Protein AF-A0A7S2JST2-F1 (afdb_monomer_lite)

Radius of gyration: 20.53 Å; chains: 1; bounding box: 43×35×68 Å

pLDDT: mean 70.53, std 13.92, range [28.69, 90.44]

Foldseek 3Di:
DDDPPPPPQDDDPPDPDTPDPVVLVVVLVVLVVVLVVLVVLLVVLQVVLVCCVPPVVPPPPRSVVSPVSSVVSVVSSVVSLVSNVVVLVVLLVVLVVDPDPVVSVVSVVVSVVVVVVSVVVVVVVVVD

Structure (mmCIF, N/CA/C/O backbone):
data_AF-A0A7S2JST2-F1
#
_entry.id   AF-A0A7S2JST2-F1
#
loop_
_atom_site.group_PDB
_atom_site.id
_atom_site.type_symbol
_atom_site.label_atom_id
_atom_site.label_alt_id
_atom_site.label_comp_id
_atom_site.label_asym_id
_atom_site.label_entity_id
_atom_site.label_seq_id
_atom_site.pdbx_PDB_ins_code
_atom_site.Cartn_x
_atom_site.Cartn_y
_atom_site.Cartn_z
_atom_site.occupancy
_atom_site.B_iso_or_equiv
_atom_site.auth_seq_id
_atom_site.auth_comp_id
_atom_site.auth_asym_id
_atom_site.auth_atom_id
_atom_site.pdbx_PDB_model_num
ATOM 1 N N . ALA A 1 1 ? 0.898 -27.265 42.383 1.00 44.06 1 ALA A N 1
ATOM 2 C CA . ALA A 1 1 ? 0.510 -27.424 40.975 1.00 44.06 1 ALA A CA 1
ATOM 3 C C . ALA A 1 1 ? -0.263 -26.182 40.579 1.00 44.06 1 ALA A C 1
ATOM 5 O O . ALA A 1 1 ? -1.326 -25.994 41.137 1.00 44.06 1 ALA A O 1
ATOM 6 N N . GLU A 1 2 ? 0.299 -25.329 39.722 1.00 28.69 2 GLU A N 1
ATOM 7 C CA . GLU A 1 2 ? -0.441 -24.546 38.721 1.00 28.69 2 GLU A CA 1
ATOM 8 C C . GLU A 1 2 ? 0.563 -23.819 37.819 1.00 28.69 2 GLU A C 1
ATOM 10 O O . GLU A 1 2 ? 1.651 -23.443 38.249 1.00 28.69 2 GLU A O 1
ATOM 15 N N . ALA A 1 3 ? 0.250 -23.794 36.529 1.00 33.59 3 ALA A N 1
ATOM 16 C CA . ALA A 1 3 ? 1.203 -23.730 35.435 1.00 33.59 3 ALA A CA 1
ATOM 17 C C . ALA A 1 3 ? 1.890 -22.363 35.281 1.00 33.59 3 ALA A C 1
ATOM 19 O O . ALA A 1 3 ? 1.243 -21.338 35.087 1.00 33.59 3 ALA A O 1
ATOM 20 N N . SER A 1 4 ? 3.226 -22.390 35.252 1.00 34.72 4 SER A N 1
ATOM 21 C CA . SER A 1 4 ? 4.053 -21.354 34.631 1.00 34.72 4 SER A CA 1
ATOM 22 C C . SER A 1 4 ? 3.748 -21.331 33.130 1.00 34.72 4 SER A C 1
ATOM 24 O O . SER A 1 4 ? 4.309 -22.096 32.344 1.00 34.72 4 SER A O 1
ATOM 26 N N . GLY A 1 5 ? 2.777 -20.505 32.743 1.00 35.44 5 GLY A N 1
ATOM 27 C CA . GLY A 1 5 ? 2.491 -20.188 31.353 1.00 35.44 5 GLY A CA 1
ATOM 28 C C . GLY A 1 5 ? 3.625 -19.336 30.800 1.00 35.44 5 GLY A C 1
ATOM 29 O O . GLY A 1 5 ? 3.572 -18.112 30.873 1.00 35.44 5 GLY A O 1
ATOM 30 N N . ALA A 1 6 ? 4.664 -19.989 30.281 1.00 36.25 6 ALA A N 1
ATOM 31 C CA . ALA A 1 6 ? 5.732 -19.348 29.531 1.00 36.25 6 ALA A CA 1
ATOM 32 C C . ALA A 1 6 ? 5.137 -18.693 28.273 1.00 36.25 6 ALA A C 1
ATOM 34 O O . ALA A 1 6 ? 5.010 -19.318 27.220 1.00 36.25 6 ALA A O 1
ATOM 35 N N . ALA A 1 7 ? 4.731 -17.430 28.398 1.00 41.34 7 ALA A N 1
ATOM 36 C CA . ALA A 1 7 ? 4.398 -16.593 27.263 1.00 41.34 7 ALA A CA 1
ATOM 37 C C . ALA A 1 7 ? 5.667 -16.464 26.411 1.00 41.34 7 ALA A C 1
ATOM 39 O O . ALA A 1 7 ? 6.658 -15.873 26.837 1.00 41.34 7 ALA A O 1
ATOM 40 N N . LEU A 1 8 ? 5.653 -17.082 25.231 1.00 41.84 8 LEU A N 1
ATOM 41 C CA . LEU A 1 8 ? 6.694 -16.964 24.215 1.00 41.84 8 LEU A CA 1
ATOM 42 C C . LEU A 1 8 ? 6.829 -15.486 23.813 1.00 41.84 8 LEU A C 1
ATOM 44 O O . LEU A 1 8 ? 6.130 -15.008 22.922 1.00 41.84 8 LEU A O 1
ATOM 48 N N . ALA A 1 9 ? 7.715 -14.755 24.491 1.00 47.28 9 ALA A N 1
ATOM 49 C CA . ALA A 1 9 ? 8.093 -13.393 24.140 1.00 47.28 9 ALA A CA 1
ATOM 50 C C . ALA A 1 9 ? 8.905 -13.437 22.838 1.00 47.28 9 ALA A C 1
ATOM 52 O O . ALA A 1 9 ? 10.123 -13.615 22.824 1.00 47.28 9 ALA A O 1
ATOM 53 N N . LEU A 1 10 ? 8.196 -13.363 21.715 1.00 50.88 10 LEU A N 1
ATOM 54 C CA . LEU A 1 10 ? 8.771 -13.441 20.380 1.00 50.88 10 LEU A CA 1
ATOM 55 C C . LEU A 1 10 ? 9.583 -12.154 20.130 1.00 50.88 10 LEU A C 1
ATOM 57 O O . LEU A 1 10 ? 9.039 -11.056 20.113 1.00 50.88 10 LEU A O 1
ATOM 61 N N . ARG A 1 11 ? 10.911 -12.247 20.018 1.00 48.09 11 ARG A N 1
ATOM 62 C CA . ARG A 1 11 ? 11.765 -11.074 19.758 1.00 48.09 11 ARG A CA 1
ATOM 63 C C . ARG A 1 11 ? 11.618 -10.622 18.308 1.00 48.09 11 ARG A C 1
ATOM 65 O O . ARG A 1 11 ? 11.722 -11.438 17.393 1.00 48.09 11 ARG A O 1
ATOM 72 N N . VAL A 1 12 ? 11.420 -9.322 18.094 1.00 48.66 12 VAL A N 1
ATOM 73 C CA . VAL A 1 12 ? 11.415 -8.741 16.746 1.00 48.66 12 VAL A CA 1
ATOM 74 C C . VAL A 1 12 ? 12.857 -8.731 16.213 1.00 48.66 12 VAL A C 1
ATOM 76 O O . VAL A 1 12 ? 13.747 -8.219 16.894 1.00 48.66 12 VAL A O 1
ATOM 79 N N . PRO A 1 13 ? 13.140 -9.266 15.010 1.00 46.62 13 PRO A N 1
ATOM 80 C CA . PRO A 1 13 ? 14.478 -9.172 14.437 1.00 46.62 13 PRO A CA 1
ATOM 81 C C . PRO A 1 13 ? 14.859 -7.699 14.218 1.00 46.62 13 PRO A C 1
ATOM 83 O O . PRO A 1 13 ? 14.080 -6.938 13.646 1.00 46.62 13 PRO A O 1
ATOM 86 N N . LEU A 1 14 ? 16.071 -7.324 14.655 1.00 42.53 14 LEU A N 1
ATOM 87 C CA . LEU A 1 14 ? 16.665 -5.971 14.599 1.00 42.53 14 LEU A CA 1
ATOM 88 C C . LEU A 1 14 ? 16.119 -4.939 15.610 1.00 42.53 14 LEU A C 1
ATOM 90 O O . LEU A 1 14 ? 16.333 -3.740 15.431 1.00 42.53 14 LEU A O 1
ATOM 94 N N . SER A 1 15 ? 15.455 -5.365 16.688 1.00 46.59 15 SER A N 1
ATOM 95 C CA . SER A 1 15 ? 15.098 -4.476 17.801 1.00 46.59 15 SER A CA 1
ATOM 96 C C . SER A 1 15 ? 15.251 -5.187 19.145 1.00 46.59 15 SER A C 1
ATOM 98 O O . SER A 1 15 ? 14.790 -6.313 19.297 1.00 46.59 15 SER A O 1
ATOM 100 N N . ASP A 1 16 ? 15.831 -4.511 20.140 1.00 56.91 16 ASP A N 1
ATOM 101 C CA . ASP A 1 16 ? 15.918 -4.997 21.531 1.00 56.91 16 ASP A CA 1
ATO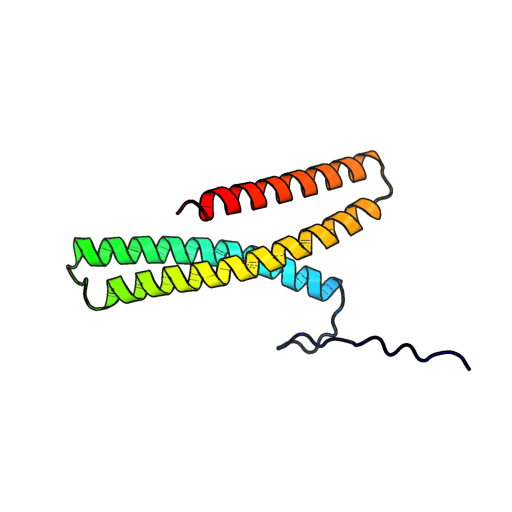M 102 C C . ASP A 1 16 ? 14.561 -4.979 22.269 1.00 56.91 16 ASP A C 1
ATOM 104 O O . ASP A 1 16 ? 14.498 -5.116 23.490 1.00 56.91 16 ASP A O 1
ATOM 108 N N . ALA A 1 17 ? 13.456 -4.796 21.542 1.00 52.06 17 ALA A N 1
ATOM 109 C CA . ALA A 1 17 ? 12.111 -4.761 22.086 1.00 52.06 17 ALA A CA 1
ATOM 110 C C . ALA A 1 17 ? 11.433 -6.140 22.014 1.00 52.06 17 ALA A C 1
ATOM 112 O O . ALA A 1 17 ? 11.431 -6.815 20.981 1.00 52.06 17 ALA A O 1
ATOM 113 N N . GLU A 1 18 ? 10.806 -6.537 23.118 1.00 53.81 18 GLU A N 1
ATOM 114 C CA . GLU A 1 18 ? 9.882 -7.674 23.161 1.00 53.81 18 GLU A CA 1
ATOM 115 C C . GLU A 1 18 ? 8.610 -7.347 22.355 1.00 53.81 18 GLU A C 1
ATOM 117 O O . GLU A 1 18 ? 8.257 -6.169 22.225 1.00 53.81 18 GLU A O 1
ATOM 122 N N . LEU A 1 19 ? 7.925 -8.361 21.793 1.00 48.44 19 LEU A N 1
ATOM 123 C CA . LEU A 1 19 ? 6.670 -8.182 21.043 1.00 48.44 19 LEU A CA 1
ATOM 124 C C . LEU A 1 19 ? 5.567 -7.601 21.949 1.00 48.44 19 LEU A C 1
ATOM 126 O O . LEU A 1 19 ? 4.728 -8.294 22.514 1.00 48.44 19 LEU A O 1
ATOM 130 N N . SER A 1 20 ? 5.580 -6.287 22.098 1.00 57.09 20 SER A N 1
ATOM 131 C CA . SER A 1 20 ? 4.524 -5.496 22.703 1.00 57.09 20 SER A CA 1
ATOM 132 C C . SER A 1 20 ? 3.588 -5.038 21.593 1.00 57.09 20 SER A C 1
ATOM 134 O O . SER A 1 20 ? 4.055 -4.576 20.551 1.00 57.09 20 SER A O 1
ATOM 136 N N . LEU A 1 21 ? 2.274 -5.098 21.823 1.00 56.50 21 LEU A N 1
ATOM 137 C CA . LEU A 1 21 ? 1.262 -4.582 20.887 1.00 56.50 21 LEU A CA 1
ATOM 138 C C . LEU A 1 21 ? 1.556 -3.130 20.461 1.00 56.50 21 LEU A C 1
ATOM 140 O O . LEU A 1 21 ? 1.342 -2.759 19.315 1.00 56.50 21 LEU A O 1
ATOM 144 N N . LYS A 1 22 ? 2.164 -2.314 21.337 1.00 60.69 22 LYS A N 1
ATOM 145 C CA . LYS A 1 22 ? 2.591 -0.944 20.994 1.00 60.69 22 LYS A CA 1
ATOM 146 C C . LYS A 1 22 ? 3.763 -0.905 20.008 1.00 60.69 22 LYS A C 1
ATOM 148 O O . LYS A 1 22 ? 3.828 -0.017 19.160 1.00 60.69 22 LYS A O 1
ATOM 153 N N . VAL A 1 23 ? 4.707 -1.838 20.133 1.00 60.97 23 VAL A N 1
ATOM 154 C CA . VAL A 1 23 ? 5.851 -1.970 19.215 1.00 60.97 23 VAL A CA 1
ATOM 155 C C . VAL A 1 23 ? 5.370 -2.515 17.875 1.00 60.97 23 VAL A C 1
ATOM 157 O O . VAL A 1 23 ? 5.785 -2.001 16.838 1.00 60.97 23 VAL A O 1
ATOM 160 N N . LEU A 1 24 ? 4.430 -3.465 17.895 1.00 61.25 24 LEU A N 1
ATOM 161 C CA . LEU A 1 24 ? 3.767 -3.975 16.701 1.00 61.25 24 LEU A CA 1
ATOM 162 C C . LEU A 1 24 ? 3.048 -2.847 15.954 1.00 61.25 24 LEU A C 1
ATOM 164 O O . LEU A 1 24 ? 3.364 -2.609 14.796 1.00 61.25 24 LEU A O 1
ATOM 168 N N . ASN A 1 25 ? 2.208 -2.061 16.631 1.00 63.38 25 ASN A N 1
ATOM 169 C CA . ASN A 1 25 ? 1.482 -0.941 16.025 1.00 63.38 25 ASN A CA 1
ATOM 170 C C . ASN A 1 25 ? 2.438 0.133 15.449 1.00 63.38 25 ASN A C 1
ATOM 172 O O . ASN A 1 25 ? 2.248 0.631 14.339 1.00 63.38 25 ASN A O 1
ATOM 176 N N . LYS A 1 26 ? 3.565 0.421 16.120 1.00 67.31 26 LYS A N 1
ATOM 177 C CA . LYS A 1 26 ? 4.618 1.305 15.576 1.00 67.31 26 LYS A CA 1
ATOM 178 C C . LYS A 1 26 ? 5.294 0.713 14.331 1.00 67.31 26 LYS A C 1
ATOM 180 O O . LYS A 1 26 ? 5.544 1.437 13.363 1.00 67.31 26 LYS A O 1
ATOM 185 N N . CYS A 1 27 ? 5.571 -0.589 14.329 1.00 62.56 27 CYS A N 1
ATOM 186 C CA . CYS A 1 27 ? 6.070 -1.309 13.158 1.00 62.56 27 CYS A CA 1
ATOM 187 C C . CYS A 1 27 ? 5.041 -1.322 12.016 1.00 62.56 27 CYS A C 1
ATOM 189 O O . CYS A 1 27 ? 5.430 -1.123 10.867 1.00 62.56 27 CYS A O 1
ATOM 191 N N . LEU A 1 28 ? 3.749 -1.468 12.317 1.00 64.38 28 LEU A N 1
ATOM 192 C CA . LEU A 1 28 ? 2.636 -1.479 11.364 1.00 64.38 28 LEU A CA 1
ATOM 193 C C . LEU A 1 28 ? 2.380 -0.094 10.743 1.00 64.38 28 LEU A C 1
ATOM 195 O O . LEU A 1 28 ? 2.234 0.032 9.528 1.00 64.38 28 LEU A O 1
ATOM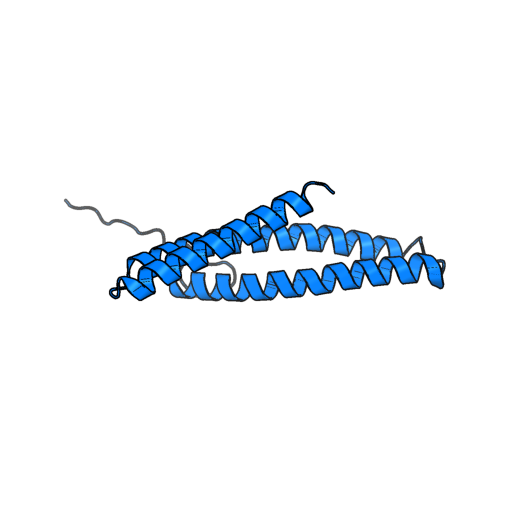 199 N N . SER A 1 29 ? 2.423 0.974 11.539 1.00 67.06 29 SER A N 1
ATOM 200 C CA . SER A 1 29 ? 2.345 2.355 11.042 1.00 67.06 29 SER A CA 1
ATOM 201 C C . SER A 1 29 ? 3.567 2.721 10.179 1.00 67.06 29 SER A C 1
ATOM 203 O O . SER A 1 29 ? 3.449 3.320 9.102 1.00 67.06 29 SER A O 1
ATOM 205 N N . SER A 1 30 ? 4.763 2.260 10.575 1.00 66.06 30 SER A N 1
ATOM 206 C CA . SER A 1 30 ? 5.960 2.366 9.731 1.00 66.06 30 SER A CA 1
ATOM 207 C C . SER A 1 30 ? 5.818 1.555 8.438 1.00 66.06 30 SER A C 1
ATOM 209 O O . SER A 1 30 ? 6.204 2.036 7.373 1.00 66.06 30 SER A O 1
ATOM 211 N N . ALA A 1 31 ? 5.218 0.363 8.500 1.00 65.31 31 ALA A N 1
ATOM 212 C CA . ALA A 1 31 ? 4.943 -0.491 7.349 1.00 65.31 31 ALA A CA 1
ATOM 213 C C . ALA A 1 31 ? 4.013 0.185 6.329 1.00 65.31 31 ALA A C 1
ATOM 215 O O . ALA A 1 31 ? 4.303 0.124 5.138 1.00 65.31 31 ALA A O 1
ATOM 216 N N . GLN A 1 32 ? 2.979 0.912 6.765 1.00 67.19 32 GLN A N 1
ATOM 217 C CA . GLN A 1 32 ? 2.080 1.646 5.863 1.00 67.19 32 GLN A CA 1
ATOM 218 C C . GLN A 1 32 ? 2.795 2.791 5.125 1.00 67.19 32 GLN A C 1
ATOM 220 O O . GLN A 1 32 ? 2.610 2.997 3.923 1.00 67.19 32 GLN A O 1
ATOM 225 N N . THR A 1 33 ? 3.659 3.531 5.825 1.00 69.25 33 THR A N 1
ATOM 226 C CA . THR A 1 33 ? 4.460 4.598 5.201 1.00 69.25 33 THR A CA 1
ATOM 227 C C . THR A 1 33 ? 5.476 4.012 4.215 1.00 69.25 33 THR A C 1
ATOM 229 O O . THR A 1 33 ? 5.654 4.535 3.112 1.00 69.25 33 THR A O 1
ATOM 232 N N . ARG A 1 34 ? 6.092 2.877 4.575 1.00 68.50 34 ARG A N 1
ATOM 233 C CA . ARG A 1 34 ? 7.007 2.121 3.707 1.00 68.50 34 ARG A CA 1
ATOM 234 C C . ARG A 1 34 ? 6.294 1.567 2.474 1.00 68.50 34 ARG A C 1
ATOM 236 O O . ARG A 1 34 ? 6.838 1.676 1.382 1.00 68.50 34 ARG A O 1
ATOM 243 N N . GLU A 1 35 ? 5.070 1.060 2.603 1.00 75.75 35 GLU A N 1
ATOM 244 C CA . GLU A 1 35 ? 4.249 0.597 1.479 1.00 75.75 35 GLU A CA 1
ATOM 245 C C . GLU A 1 35 ? 4.035 1.707 0.436 1.00 75.75 35 GLU A C 1
ATOM 247 O O . GLU A 1 35 ? 4.306 1.516 -0.756 1.00 75.75 35 GLU A O 1
ATOM 252 N N . LYS A 1 36 ? 3.600 2.893 0.890 1.00 72.62 36 LYS A N 1
ATOM 253 C CA . LYS A 1 36 ? 3.364 4.063 0.030 1.00 72.62 36 LYS A CA 1
ATOM 254 C C . LYS A 1 36 ? 4.657 4.553 -0.625 1.00 72.62 36 LYS A C 1
ATOM 256 O O . LYS A 1 36 ? 4.669 4.803 -1.830 1.00 72.62 36 LYS A O 1
ATOM 261 N N . ALA A 1 37 ? 5.756 4.619 0.126 1.00 69.06 37 ALA A N 1
ATOM 262 C CA . ALA A 1 37 ? 7.066 4.979 -0.417 1.00 69.06 37 ALA A CA 1
ATOM 263 C C . ALA A 1 37 ? 7.531 3.984 -1.495 1.00 69.06 37 ALA A C 1
ATOM 265 O O . ALA A 1 37 ? 7.929 4.390 -2.586 1.00 69.06 37 ALA A O 1
ATOM 266 N N . LEU A 1 38 ? 7.388 2.677 -1.253 1.00 76.12 38 LEU A N 1
ATOM 267 C CA . LEU A 1 38 ? 7.703 1.635 -2.235 1.00 76.12 38 LEU A CA 1
ATOM 268 C C . LEU A 1 38 ? 6.792 1.705 -3.469 1.00 76.12 38 LEU A C 1
ATOM 270 O O . LEU A 1 38 ? 7.203 1.305 -4.557 1.00 76.12 38 LEU A O 1
ATOM 274 N N . LYS A 1 39 ? 5.552 2.201 -3.335 1.00 79.19 39 LYS A N 1
ATOM 275 C CA . LYS A 1 39 ? 4.649 2.510 -4.462 1.00 79.19 39 LYS A CA 1
ATOM 276 C C . LYS A 1 39 ? 5.201 3.616 -5.343 1.00 79.19 39 LYS A C 1
ATOM 278 O O . LYS A 1 39 ? 5.319 3.409 -6.549 1.00 79.19 39 LYS A O 1
ATOM 283 N N . ILE A 1 40 ? 5.614 4.725 -4.739 1.00 77.62 40 ILE A N 1
ATOM 284 C CA . ILE A 1 40 ? 6.233 5.844 -5.454 1.00 77.62 40 ILE A CA 1
ATOM 285 C C . ILE A 1 40 ? 7.501 5.375 -6.171 1.00 77.62 40 ILE A C 1
ATOM 287 O O . ILE A 1 40 ? 7.618 5.564 -7.378 1.00 77.62 40 ILE A O 1
ATOM 291 N N . ILE A 1 41 ? 8.403 4.679 -5.470 1.00 77.19 41 ILE A N 1
ATOM 292 C CA . ILE A 1 41 ? 9.661 4.202 -6.060 1.00 77.19 41 ILE A CA 1
ATOM 293 C C . ILE A 1 41 ? 9.386 3.229 -7.213 1.00 77.19 41 ILE A C 1
ATOM 295 O O . ILE A 1 41 ? 9.988 3.384 -8.270 1.00 77.19 41 ILE A O 1
ATOM 299 N N . GLN A 1 42 ? 8.441 2.285 -7.081 1.00 81.12 42 GLN A N 1
ATOM 300 C CA . GLN A 1 42 ? 8.109 1.371 -8.184 1.00 81.12 42 GLN A CA 1
ATOM 301 C C . GLN A 1 42 ? 7.643 2.129 -9.430 1.00 81.12 42 GLN A C 1
ATOM 303 O O . GLN A 1 42 ? 8.079 1.808 -10.536 1.00 81.12 42 GLN A O 1
ATOM 308 N N . TYR A 1 43 ? 6.730 3.090 -9.276 1.00 80.81 43 TYR A N 1
ATOM 309 C CA . TYR A 1 43 ? 6.213 3.837 -10.420 1.00 80.81 43 TYR A CA 1
ATOM 310 C C . TYR A 1 43 ? 7.284 4.733 -11.044 1.00 80.81 43 TYR A C 1
ATOM 312 O O . TYR A 1 43 ? 7.393 4.765 -12.269 1.00 80.81 43 TYR A O 1
ATOM 320 N N . SER A 1 44 ? 8.140 5.353 -10.231 1.00 78.44 44 SER A N 1
ATOM 321 C CA . SER A 1 44 ? 9.310 6.090 -10.712 1.00 78.44 44 SER A CA 1
ATOM 322 C C . SER A 1 44 ? 10.289 5.185 -11.467 1.00 78.44 44 SER A C 1
ATOM 324 O O . SER A 1 44 ? 10.758 5.558 -12.538 1.00 78.44 44 SER A O 1
ATOM 326 N N . SER A 1 45 ? 10.555 3.967 -10.982 1.00 75.19 45 SER A N 1
ATOM 327 C CA . SER A 1 45 ? 11.404 2.994 -11.682 1.00 75.19 45 SER A CA 1
ATOM 328 C C . SER A 1 45 ? 10.794 2.540 -13.009 1.00 75.19 45 SER A C 1
ATOM 330 O O . SER A 1 45 ? 11.513 2.453 -13.998 1.00 75.19 45 SER A O 1
ATOM 332 N N . LYS A 1 46 ? 9.475 2.311 -13.078 1.00 80.19 46 LYS A N 1
ATOM 333 C CA . LYS A 1 46 ? 8.792 2.003 -14.350 1.00 80.19 46 LYS A CA 1
ATOM 334 C C . LYS A 1 46 ? 8.894 3.153 -15.350 1.00 80.19 46 LYS A C 1
ATOM 336 O O . LYS A 1 46 ? 9.131 2.913 -16.532 1.00 80.19 46 LYS A O 1
ATOM 341 N N . LEU A 1 47 ? 8.736 4.389 -14.880 1.00 81.38 47 LEU A N 1
ATOM 342 C CA . LEU A 1 47 ? 8.883 5.577 -15.714 1.00 81.38 47 LEU A CA 1
ATOM 343 C C . LEU A 1 47 ? 10.317 5.705 -16.243 1.00 81.38 47 LEU A C 1
ATOM 345 O O . LEU A 1 47 ? 10.508 5.907 -17.438 1.00 81.38 47 LEU A O 1
ATOM 349 N N . LEU A 1 48 ? 11.320 5.517 -15.381 1.00 79.38 48 LEU A N 1
ATOM 350 C CA . LEU A 1 48 ? 12.731 5.528 -15.774 1.00 79.38 48 LEU A CA 1
ATOM 351 C C . LEU A 1 48 ? 13.059 4.416 -16.773 1.00 79.38 48 LEU A C 1
ATOM 353 O O . LEU A 1 48 ? 13.713 4.687 -17.774 1.00 79.38 48 LEU A O 1
ATOM 357 N N . ALA A 1 49 ? 12.560 3.195 -16.557 1.00 77.06 49 ALA A N 1
ATOM 358 C CA . ALA A 1 49 ? 12.722 2.097 -17.507 1.00 77.06 49 ALA A CA 1
ATOM 359 C C . ALA A 1 49 ? 12.165 2.476 -18.886 1.00 77.06 49 ALA A C 1
ATOM 361 O O . ALA A 1 49 ? 12.839 2.306 -19.898 1.00 77.06 49 ALA A O 1
ATOM 362 N N . TYR A 1 50 ? 10.962 3.053 -18.925 1.00 79.62 50 TYR A N 1
ATOM 363 C CA . TYR A 1 50 ? 10.332 3.491 -20.166 1.00 79.62 50 TYR A CA 1
ATOM 364 C C . TYR A 1 50 ? 11.124 4.600 -20.872 1.00 79.62 50 TYR A C 1
ATOM 366 O O . TYR A 1 50 ? 11.352 4.516 -22.080 1.00 79.62 50 TYR A O 1
ATOM 374 N N . VAL A 1 51 ? 11.578 5.615 -20.128 1.00 79.62 51 VAL A N 1
ATOM 375 C CA . VAL A 1 51 ? 12.380 6.720 -20.673 1.00 79.62 51 VAL A CA 1
ATOM 376 C C . VAL A 1 51 ? 13.715 6.213 -21.211 1.00 79.62 51 VAL A C 1
ATOM 378 O O . VAL A 1 51 ? 14.081 6.566 -22.323 1.00 79.62 51 VAL A O 1
ATOM 381 N N . LEU A 1 52 ? 14.426 5.353 -20.484 1.00 76.00 52 LEU A N 1
ATOM 382 C CA . LEU A 1 52 ? 15.731 4.842 -20.915 1.00 76.00 52 LEU A CA 1
ATOM 383 C C . LEU A 1 52 ? 15.620 3.929 -22.142 1.00 76.00 52 LEU A C 1
ATOM 385 O O . LEU A 1 52 ? 16.427 4.039 -23.064 1.00 76.00 52 LEU A O 1
ATOM 389 N N . VAL A 1 53 ? 14.577 3.098 -22.202 1.00 72.94 53 VAL A N 1
ATOM 390 C CA . VAL A 1 53 ? 14.306 2.241 -23.365 1.00 72.94 53 VAL A CA 1
ATOM 391 C C . VAL A 1 53 ? 13.949 3.069 -24.604 1.00 72.94 53 VAL A C 1
ATOM 393 O O . VAL A 1 53 ? 14.414 2.741 -25.692 1.00 72.94 53 VAL A O 1
ATOM 396 N N . ARG A 1 54 ? 13.152 4.143 -24.470 1.00 72.94 54 ARG A N 1
ATOM 397 C CA . ARG A 1 54 ? 12.718 4.962 -25.621 1.00 72.94 54 ARG A CA 1
ATOM 398 C C . ARG A 1 54 ? 13.675 6.081 -26.023 1.00 72.94 54 ARG A C 1
ATOM 400 O O . ARG A 1 54 ? 13.804 6.340 -27.212 1.00 72.94 54 ARG A O 1
ATOM 407 N N . ALA A 1 55 ? 14.272 6.782 -25.066 1.00 67.88 55 ALA A N 1
ATOM 408 C CA . ALA A 1 55 ? 15.051 7.994 -25.322 1.00 67.88 55 ALA A CA 1
ATOM 409 C C . ALA A 1 55 ? 16.546 7.712 -25.501 1.00 67.88 55 ALA A C 1
ATOM 411 O O . ALA A 1 55 ? 17.208 8.416 -26.255 1.00 67.88 55 ALA A O 1
ATOM 412 N N . VAL A 1 56 ? 17.077 6.693 -24.819 1.00 65.00 56 VAL A N 1
ATOM 413 C CA . VAL A 1 56 ? 18.520 6.386 -24.821 1.00 65.00 56 VAL A CA 1
ATOM 414 C C . VAL A 1 56 ? 18.831 5.155 -25.682 1.00 65.00 56 VAL A C 1
ATOM 416 O O . VAL A 1 56 ? 19.984 4.903 -26.010 1.00 65.00 56 VAL A O 1
ATOM 419 N N . GLY A 1 57 ? 17.814 4.376 -26.073 1.00 63.84 57 GLY A N 1
ATOM 420 C CA . GLY A 1 57 ? 17.997 3.115 -26.805 1.00 63.84 57 GLY A CA 1
ATOM 421 C C . GLY A 1 57 ? 18.683 2.023 -25.972 1.00 63.84 57 GLY A C 1
ATOM 422 O O . GLY A 1 57 ? 18.912 0.919 -26.466 1.00 63.84 57 GLY A O 1
ATOM 423 N N . ASP A 1 58 ? 18.969 2.298 -24.694 1.00 62.56 58 ASP A N 1
ATOM 424 C CA . ASP A 1 58 ? 19.673 1.408 -23.771 1.00 62.56 58 ASP A CA 1
ATOM 425 C C . ASP A 1 58 ? 18.705 0.395 -23.145 1.00 62.56 58 ASP A C 1
ATOM 427 O O . ASP A 1 58 ? 18.419 0.353 -21.943 1.00 62.56 58 ASP A O 1
ATOM 431 N N . SER A 1 59 ? 18.148 -0.426 -24.029 1.00 58.75 59 SER A N 1
ATOM 432 C CA . SER A 1 59 ? 17.286 -1.551 -23.680 1.00 58.75 59 SER A CA 1
ATOM 433 C C . SER A 1 59 ? 18.054 -2.704 -23.023 1.00 58.75 59 SER A C 1
ATOM 435 O O . SER A 1 59 ? 17.433 -3.593 -22.435 1.00 58.75 59 SER A O 1
ATOM 437 N N . ALA A 1 60 ? 19.388 -2.719 -23.115 1.00 60.34 60 ALA A N 1
ATOM 438 C CA . ALA A 1 60 ? 20.201 -3.865 -22.731 1.00 60.34 60 ALA A CA 1
ATOM 439 C C . ALA A 1 60 ? 20.614 -3.852 -21.254 1.00 60.34 60 ALA A C 1
ATOM 441 O O . ALA A 1 60 ? 20.551 -4.915 -20.636 1.00 60.34 60 ALA A O 1
ATOM 442 N N . ASN A 1 61 ? 20.956 -2.690 -20.684 1.00 71.25 61 ASN A N 1
ATOM 443 C CA . ASN A 1 61 ? 21.481 -2.612 -19.318 1.00 71.25 61 ASN A CA 1
ATOM 444 C C . ASN A 1 61 ? 20.487 -1.965 -18.348 1.00 71.25 61 ASN A C 1
ATOM 446 O O . ASN A 1 61 ? 19.847 -2.659 -17.555 1.00 71.25 61 ASN A O 1
ATOM 450 N N . TRP A 1 62 ? 20.285 -0.651 -18.405 1.00 70.06 62 TRP A N 1
ATOM 451 C CA . TRP A 1 62 ? 19.546 0.039 -17.341 1.00 70.06 62 TRP A CA 1
ATOM 452 C C . TRP A 1 62 ? 18.034 -0.197 -17.378 1.00 70.06 62 TRP A C 1
ATOM 454 O O . TRP A 1 62 ? 17.424 -0.402 -16.327 1.00 70.06 62 TRP A O 1
ATOM 464 N N . GLY A 1 63 ? 17.423 -0.248 -18.567 1.00 71.94 63 GLY A N 1
ATOM 465 C CA . GLY A 1 63 ? 15.980 -0.486 -18.703 1.00 71.94 63 GLY A CA 1
ATOM 466 C C . GLY A 1 63 ? 15.520 -1.802 -18.059 1.00 71.94 63 GLY A C 1
ATOM 467 O O . GLY A 1 63 ? 14.523 -1.828 -17.337 1.00 71.94 63 GLY A O 1
ATOM 468 N N . LYS A 1 64 ? 16.293 -2.882 -18.243 1.00 74.06 64 LYS A N 1
ATOM 469 C CA . LYS A 1 64 ? 16.009 -4.197 -17.640 1.00 74.06 64 LYS A CA 1
ATOM 470 C C . LYS A 1 64 ? 16.182 -4.193 -16.123 1.00 74.06 64 LYS A C 1
ATOM 472 O O . LYS A 1 64 ? 15.364 -4.789 -15.424 1.00 74.06 64 LYS A O 1
ATOM 477 N N . HIS A 1 65 ? 17.203 -3.508 -15.602 1.00 79.56 65 HIS A N 1
ATOM 478 C CA . HIS A 1 65 ? 17.412 -3.392 -14.157 1.00 79.56 65 HIS A CA 1
ATOM 479 C C . HIS A 1 65 ? 16.286 -2.616 -13.467 1.00 79.56 65 HIS A C 1
ATOM 481 O O . HIS A 1 65 ? 15.811 -3.048 -12.417 1.00 79.56 65 HIS A O 1
ATOM 487 N N . PHE A 1 66 ? 15.798 -1.525 -14.064 1.00 76.31 66 PHE A N 1
ATOM 488 C CA . PHE A 1 66 ? 14.672 -0.771 -13.507 1.00 76.31 66 PHE A CA 1
ATOM 489 C C . PHE A 1 66 ? 13.343 -1.539 -13.573 1.00 76.31 66 PHE A C 1
ATOM 491 O O . PHE A 1 66 ? 12.545 -1.441 -12.639 1.00 76.31 66 PHE A O 1
ATOM 498 N N . ASP A 1 67 ? 13.117 -2.350 -14.611 1.00 76.06 67 ASP A N 1
ATOM 499 C CA . ASP A 1 67 ? 11.942 -3.230 -14.671 1.00 76.06 67 ASP A CA 1
ATOM 500 C C . ASP A 1 67 ? 12.016 -4.370 -13.634 1.00 76.06 67 ASP A C 1
ATOM 502 O O . ASP A 1 67 ? 11.040 -4.659 -12.935 1.00 76.06 67 ASP A O 1
ATOM 506 N N . ALA A 1 68 ? 13.195 -4.975 -13.454 1.00 79.81 68 ALA A N 1
ATOM 507 C CA . ALA A 1 68 ? 13.428 -5.975 -12.411 1.00 79.81 68 ALA A CA 1
ATOM 508 C C . ALA A 1 68 ? 13.244 -5.388 -10.999 1.00 79.81 68 ALA A C 1
ATOM 510 O O . ALA A 1 68 ? 12.575 -5.993 -10.158 1.00 79.81 68 ALA A O 1
ATOM 511 N N . LEU A 1 69 ? 13.762 -4.180 -10.755 1.00 75.44 69 LEU A N 1
ATOM 512 C CA . LEU A 1 69 ? 13.563 -3.440 -9.510 1.00 75.44 69 LEU A CA 1
ATOM 513 C C . LEU A 1 69 ? 12.074 -3.167 -9.263 1.00 75.44 69 LEU A C 1
ATOM 515 O O . LEU A 1 69 ? 11.577 -3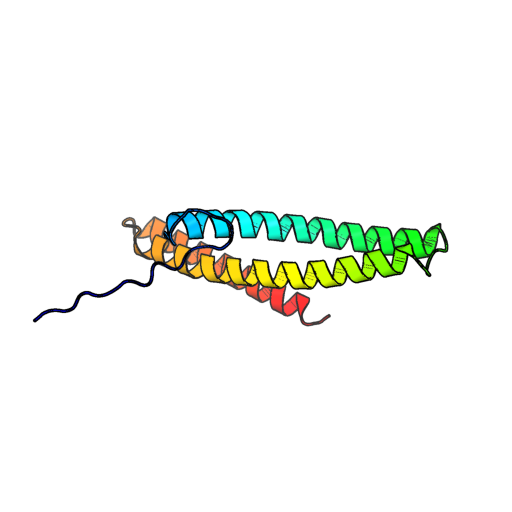.409 -8.165 1.00 75.44 69 LEU A O 1
ATOM 519 N N . ALA A 1 70 ? 11.329 -2.738 -10.284 1.00 74.75 70 ALA A N 1
ATOM 520 C CA . ALA A 1 70 ? 9.892 -2.510 -10.173 1.00 74.75 70 ALA A CA 1
ATOM 521 C C . ALA A 1 70 ? 9.116 -3.788 -9.798 1.00 74.75 70 ALA A C 1
ATOM 523 O O . ALA A 1 70 ? 8.171 -3.722 -9.006 1.00 74.75 70 ALA A O 1
ATOM 524 N N . LYS A 1 71 ? 9.518 -4.951 -10.328 1.00 78.25 71 LYS A N 1
ATOM 525 C CA . LYS A 1 71 ? 8.945 -6.261 -9.969 1.00 78.25 71 LYS A CA 1
ATOM 526 C C . LYS A 1 71 ? 9.257 -6.646 -8.523 1.00 78.25 71 LYS A C 1
ATOM 528 O O . LYS A 1 71 ? 8.342 -7.019 -7.790 1.00 78.25 71 LYS A O 1
ATOM 533 N N . GLN A 1 72 ? 10.506 -6.498 -8.079 1.00 76.31 72 GLN A N 1
ATOM 534 C CA . GLN A 1 72 ? 10.880 -6.783 -6.689 1.00 76.31 72 GLN A CA 1
ATOM 535 C C . GLN A 1 72 ? 10.182 -5.842 -5.697 1.00 76.31 72 GLN A C 1
ATOM 537 O O . GLN A 1 72 ? 9.662 -6.298 -4.680 1.00 76.31 72 GLN A O 1
ATOM 542 N N . LEU A 1 73 ? 10.070 -4.551 -6.026 1.00 75.94 73 LEU A N 1
ATOM 543 C CA . LEU A 1 73 ? 9.312 -3.573 -5.238 1.00 75.94 73 LEU A CA 1
ATOM 544 C C . LEU A 1 73 ? 7.822 -3.919 -5.160 1.00 75.94 73 LEU A C 1
ATOM 546 O O . LEU A 1 73 ? 7.195 -3.698 -4.125 1.00 75.94 73 LEU A O 1
ATOM 550 N N . SER A 1 74 ? 7.254 -4.493 -6.222 1.00 76.06 74 SER A N 1
ATOM 551 C CA . SER A 1 74 ? 5.884 -5.009 -6.202 1.00 76.06 74 SER A CA 1
ATOM 552 C C . SER A 1 74 ? 5.733 -6.171 -5.217 1.00 76.06 74 SER A C 1
ATOM 554 O O . SER A 1 74 ? 4.761 -6.206 -4.464 1.00 76.06 74 SER A O 1
ATOM 556 N N . GLY A 1 75 ? 6.697 -7.098 -5.189 1.00 74.06 75 GLY A N 1
ATOM 557 C CA . GLY A 1 75 ? 6.737 -8.191 -4.213 1.00 74.06 75 GLY A CA 1
ATOM 558 C C . GLY A 1 75 ? 6.864 -7.679 -2.776 1.00 74.06 75 GLY A C 1
ATOM 559 O O . GLY A 1 75 ? 6.074 -8.056 -1.912 1.00 74.06 75 GLY A O 1
ATOM 560 N N . ALA A 1 76 ? 7.781 -6.738 -2.536 1.00 73.00 76 ALA A N 1
ATOM 561 C CA . ALA A 1 76 ? 7.939 -6.092 -1.236 1.00 73.00 76 ALA A CA 1
ATOM 562 C C . ALA A 1 76 ? 6.653 -5.372 -0.795 1.00 73.00 76 ALA A C 1
ATOM 564 O O . ALA A 1 76 ? 6.240 -5.511 0.353 1.00 73.00 76 ALA A O 1
ATOM 565 N N . ARG A 1 77 ? 5.960 -4.667 -1.704 1.00 75.25 77 ARG A N 1
ATOM 566 C CA . ARG A 1 77 ? 4.688 -3.999 -1.386 1.00 75.25 77 ARG A CA 1
ATOM 567 C C . ARG A 1 77 ? 3.613 -4.982 -0.930 1.00 75.25 77 ARG A C 1
ATOM 569 O O . ARG A 1 77 ? 2.907 -4.678 0.022 1.00 75.25 77 ARG A O 1
ATOM 576 N N . ARG A 1 78 ? 3.509 -6.159 -1.557 1.00 74.00 78 ARG A N 1
ATOM 577 C CA . ARG A 1 78 ? 2.560 -7.204 -1.129 1.00 74.00 78 ARG A CA 1
ATOM 578 C C . ARG A 1 78 ? 2.835 -7.671 0.305 1.00 74.00 78 ARG A C 1
ATOM 580 O O . ARG A 1 78 ? 1.893 -7.859 1.061 1.00 74.00 78 ARG A O 1
ATOM 587 N N . CYS A 1 79 ? 4.103 -7.769 0.709 1.00 70.94 79 CYS A N 1
ATOM 588 C CA . CYS A 1 79 ? 4.469 -8.057 2.101 1.00 70.94 79 CYS A CA 1
ATOM 589 C C . CYS A 1 79 ? 3.992 -6.951 3.063 1.00 70.94 79 CYS A C 1
ATOM 591 O O . CYS A 1 79 ? 3.365 -7.240 4.078 1.00 70.94 79 CYS A O 1
ATOM 593 N N . PHE A 1 80 ? 4.191 -5.675 2.715 1.00 70.94 80 PHE A N 1
ATOM 594 C CA . PHE A 1 80 ? 3.697 -4.565 3.542 1.00 70.94 80 PHE A CA 1
ATOM 595 C C . PHE A 1 80 ? 2.161 -4.458 3.568 1.00 70.94 80 PHE A C 1
ATOM 597 O O . PHE A 1 80 ? 1.605 -4.102 4.606 1.00 70.94 80 PHE A O 1
ATOM 604 N N . LYS A 1 81 ? 1.465 -4.843 2.488 1.00 72.81 81 LYS A N 1
ATOM 605 C CA . LYS A 1 81 ? 0.001 -5.000 2.488 1.00 72.81 81 LYS A CA 1
ATOM 606 C C . LYS A 1 81 ? -0.467 -6.076 3.469 1.00 72.81 81 LYS A C 1
ATOM 608 O O . LYS A 1 81 ? -1.450 -5.858 4.166 1.00 72.81 81 LYS A O 1
ATOM 613 N N . LEU A 1 82 ? 0.243 -7.202 3.588 1.00 72.75 82 LEU A N 1
ATOM 614 C CA . LEU A 1 82 ? -0.071 -8.218 4.606 1.00 72.75 82 LEU A CA 1
ATOM 615 C C . LEU A 1 82 ? 0.072 -7.656 6.027 1.00 72.75 82 LEU A C 1
ATOM 617 O O . LEU A 1 82 ? -0.788 -7.896 6.869 1.00 72.75 82 LEU A O 1
ATOM 621 N N . CYS A 1 83 ? 1.105 -6.848 6.286 1.00 71.81 83 CYS A N 1
ATOM 622 C CA . CYS A 1 83 ? 1.218 -6.140 7.562 1.00 71.81 83 CYS A CA 1
ATOM 623 C C . CYS A 1 83 ? 0.021 -5.204 7.794 1.00 71.81 83 CYS A C 1
ATOM 625 O O . CYS A 1 83 ? -0.532 -5.168 8.888 1.00 71.81 83 CYS A O 1
ATOM 627 N N . ARG A 1 84 ? -0.435 -4.480 6.769 1.00 74.75 84 ARG A N 1
ATOM 628 C CA . ARG A 1 84 ? -1.635 -3.639 6.869 1.00 74.75 84 ARG A CA 1
ATOM 629 C C . ARG A 1 84 ? -2.903 -4.446 7.171 1.00 74.75 84 ARG A C 1
ATOM 631 O O . ARG A 1 84 ? -3.701 -4.012 7.991 1.00 74.75 84 ARG A O 1
ATOM 638 N N . TRP A 1 85 ? -3.051 -5.641 6.604 1.00 76.12 85 TRP A N 1
ATOM 639 C CA . TRP A 1 85 ? -4.135 -6.556 6.972 1.00 76.12 85 TRP A CA 1
ATOM 640 C C . TRP A 1 85 ? -4.104 -6.947 8.453 1.00 76.12 85 TRP A C 1
ATOM 642 O O . TRP A 1 85 ? -5.156 -7.043 9.077 1.00 76.12 85 TRP A O 1
ATOM 652 N N . TRP A 1 86 ? -2.918 -7.115 9.044 1.00 77.38 86 TRP A N 1
ATOM 653 C CA . TRP A 1 86 ? -2.797 -7.319 10.491 1.00 77.38 86 TRP A CA 1
ATOM 654 C C . TRP A 1 86 ? -3.217 -6.097 11.306 1.00 77.38 86 TRP A C 1
ATOM 656 O O . TRP A 1 86 ? -3.831 -6.260 12.357 1.00 77.38 86 TRP A O 1
ATOM 666 N N . LYS A 1 87 ? -2.970 -4.884 10.803 1.00 76.31 87 LYS A N 1
ATOM 667 C CA . LYS A 1 87 ? -3.420 -3.649 11.455 1.00 76.31 87 LYS A CA 1
ATOM 668 C C . LYS A 1 87 ? -4.948 -3.559 11.556 1.00 76.31 87 LYS A C 1
ATOM 670 O O . LYS A 1 87 ? -5.435 -3.141 12.598 1.00 76.31 87 LYS A O 1
ATOM 675 N N . HIS A 1 88 ? -5.701 -4.043 10.563 1.00 81.62 88 HIS A N 1
ATOM 676 C CA . HIS A 1 88 ? -7.174 -4.068 10.637 1.00 81.62 88 HIS A CA 1
ATOM 677 C C . HIS A 1 88 ? -7.695 -4.860 11.844 1.00 81.62 88 HIS A C 1
ATOM 679 O O . HIS A 1 88 ? -8.722 -4.501 12.413 1.00 81.62 88 HIS A O 1
ATOM 685 N N . PHE A 1 89 ? -6.989 -5.908 12.284 1.00 80.38 89 PHE A N 1
ATOM 686 C CA . PHE A 1 89 ? -7.362 -6.636 13.502 1.00 80.38 89 PHE A CA 1
ATOM 687 C C . PHE A 1 89 ? -7.124 -5.815 14.776 1.00 80.38 89 PHE A C 1
ATOM 689 O O . PHE A 1 89 ? -7.927 -5.909 15.705 1.00 80.38 89 PHE A O 1
ATOM 696 N N . GLU A 1 90 ? -6.059 -5.008 14.822 1.00 78.56 90 GLU A N 1
ATOM 697 C CA . GLU A 1 90 ? -5.837 -4.056 15.919 1.00 78.56 90 GLU A CA 1
ATOM 698 C C . GLU A 1 90 ? -6.910 -2.963 15.911 1.00 78.56 90 GLU A C 1
ATOM 700 O O . GLU A 1 90 ? -7.520 -2.709 16.945 1.00 78.56 90 GLU A O 1
ATOM 705 N N . ASP A 1 91 ? -7.227 -2.402 14.743 1.00 80.38 91 ASP A N 1
ATOM 706 C CA . ASP A 1 91 ? -8.227 -1.338 14.619 1.00 80.38 91 ASP A CA 1
ATOM 707 C C . ASP A 1 91 ? -9.640 -1.838 15.030 1.00 80.38 91 ASP A C 1
ATOM 709 O O . ASP A 1 91 ? -10.415 -1.102 15.643 1.00 80.38 91 ASP A O 1
ATOM 713 N N . ILE A 1 92 ? -9.969 -3.120 14.795 1.00 82.56 92 ILE A N 1
ATOM 714 C CA . ILE A 1 92 ? -11.193 -3.773 15.313 1.00 82.56 92 ILE A CA 1
ATOM 715 C C . ILE A 1 92 ? -11.170 -3.904 16.840 1.00 82.56 92 ILE A C 1
ATOM 717 O O . ILE A 1 92 ? -12.207 -3.738 17.491 1.00 82.56 92 ILE A O 1
ATOM 721 N N . ALA A 1 93 ? -10.018 -4.259 17.415 1.00 80.25 93 ALA A N 1
ATOM 722 C CA . ALA A 1 93 ? -9.865 -4.383 18.860 1.00 80.25 93 ALA A CA 1
ATOM 723 C C . ALA A 1 93 ? -10.004 -3.015 19.546 1.00 80.25 93 ALA A C 1
ATOM 725 O O . ALA A 1 93 ? -10.699 -2.918 20.560 1.00 80.25 93 ALA A O 1
ATOM 726 N N . ASP A 1 94 ? -9.436 -1.968 18.947 1.00 78.88 94 ASP A N 1
ATOM 727 C CA . ASP A 1 94 ? -9.552 -0.584 19.406 1.00 78.88 94 ASP A CA 1
ATOM 728 C C . ASP A 1 94 ? -11.000 -0.083 19.295 1.00 78.88 94 ASP A C 1
ATOM 730 O O . ASP A 1 94 ? -11.552 0.432 20.269 1.00 78.88 94 ASP A O 1
ATOM 734 N N . ALA A 1 95 ? -11.680 -0.338 18.169 1.00 83.12 95 ALA A N 1
ATOM 735 C CA . ALA A 1 95 ? -13.100 -0.017 18.006 1.00 83.12 95 ALA A CA 1
ATOM 736 C C . ALA A 1 95 ? -13.984 -0.723 19.051 1.00 83.12 95 ALA A C 1
ATOM 738 O O . ALA A 1 95 ? -14.948 -0.148 19.557 1.00 83.12 95 ALA A O 1
ATOM 739 N N . ARG A 1 96 ? -13.652 -1.966 19.424 1.00 83.88 96 ARG A N 1
ATOM 740 C CA . ARG A 1 96 ? -14.373 -2.711 20.468 1.00 83.88 96 ARG A CA 1
ATOM 741 C C . ARG A 1 96 ? -14.139 -2.140 21.869 1.00 83.88 96 ARG A C 1
ATOM 743 O O . ARG A 1 96 ? -15.035 -2.225 22.706 1.00 83.88 96 ARG A O 1
ATOM 750 N N . ALA A 1 97 ? -12.942 -1.622 22.133 1.00 85.62 97 ALA A N 1
ATOM 751 C CA . ALA A 1 97 ? -12.562 -1.059 23.426 1.00 85.62 97 ALA A CA 1
ATOM 752 C C . ALA A 1 97 ? -13.155 0.341 23.672 1.00 85.62 97 ALA A C 1
ATOM 754 O O . ALA A 1 97 ? -13.191 0.794 24.820 1.00 85.62 97 ALA A O 1
ATOM 755 N N . GLU A 1 98 ? -13.626 1.008 22.617 1.00 88.25 98 GLU A N 1
ATOM 756 C CA . GLU A 1 98 ? -14.248 2.326 22.693 1.00 88.25 98 GLU A CA 1
ATOM 757 C C . GLU A 1 98 ? -15.565 2.304 23.487 1.00 88.25 98 GLU A C 1
ATOM 759 O O . GLU A 1 98 ? -16.405 1.416 23.322 1.00 88.25 98 GLU A O 1
ATOM 764 N N . LYS A 1 99 ? -15.746 3.296 24.368 1.00 83.88 99 LYS A N 1
ATOM 765 C CA .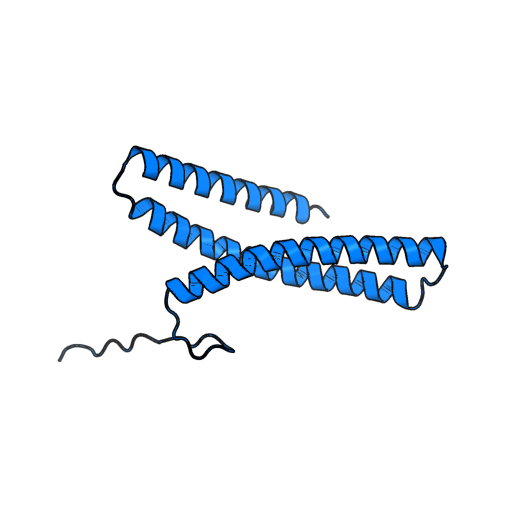 LYS A 1 99 ? -16.890 3.367 25.294 1.00 83.88 99 LYS A CA 1
ATOM 766 C C . LYS A 1 99 ? -18.067 4.141 24.713 1.00 83.88 99 LYS A C 1
ATOM 768 O O . LYS A 1 99 ? -19.209 3.874 25.086 1.00 83.88 99 LYS A O 1
ATOM 773 N N . ASP A 1 100 ? -17.799 5.106 23.837 1.00 90.44 100 ASP A N 1
ATOM 774 C CA . ASP A 1 100 ? -18.846 5.851 23.143 1.00 90.44 100 ASP A CA 1
ATOM 775 C C . ASP A 1 100 ? -19.400 5.022 21.976 1.00 90.44 100 ASP A C 1
ATOM 777 O O . ASP A 1 100 ? -18.703 4.734 21.003 1.00 90.44 100 ASP A O 1
ATOM 781 N N . ALA A 1 101 ? -20.685 4.669 22.052 1.00 84.69 101 ALA A N 1
ATOM 782 C CA . ALA A 1 101 ? -21.371 3.884 21.031 1.00 84.69 101 ALA A CA 1
ATOM 783 C C . ALA A 1 101 ? -21.433 4.585 19.659 1.00 84.69 101 ALA A C 1
ATOM 785 O O . ALA A 1 101 ? -21.484 3.910 18.627 1.00 84.69 101 ALA A O 1
ATOM 786 N N . GLY A 1 102 ? -21.448 5.922 19.622 1.00 87.44 102 GLY A N 1
ATOM 787 C CA . GLY A 1 102 ? -21.428 6.692 18.378 1.00 87.44 102 GLY A CA 1
ATOM 788 C C . GLY A 1 102 ? -20.061 6.627 17.704 1.00 87.44 102 GLY A C 1
ATOM 789 O O . GLY A 1 102 ? -19.962 6.288 16.522 1.00 87.44 102 GLY A O 1
ATOM 790 N N . PHE A 1 103 ? -19.005 6.879 18.477 1.00 86.06 103 PHE A N 1
ATOM 791 C CA . PHE A 1 103 ? -17.629 6.839 17.987 1.00 86.06 103 PHE A CA 1
ATOM 792 C C . PHE A 1 103 ? -17.189 5.414 17.620 1.00 86.06 103 PHE A C 1
ATOM 794 O O . PHE A 1 103 ? -16.610 5.204 16.557 1.00 86.06 103 PHE A O 1
ATOM 801 N N . GLN A 1 104 ? -17.586 4.412 18.407 1.00 86.62 104 GLN A N 1
ATOM 802 C CA . GLN A 1 104 ? -17.365 2.993 18.118 1.00 86.62 104 GLN A CA 1
ATOM 803 C C . GLN A 1 104 ? -17.904 2.580 16.742 1.00 86.62 104 GLN A C 1
ATOM 805 O O . GLN A 1 104 ? -17.206 1.929 15.965 1.00 86.62 104 GLN A O 1
ATOM 810 N N . ARG A 1 105 ? -19.145 2.960 16.406 1.00 86.12 105 ARG A N 1
ATOM 811 C CA . ARG A 1 105 ? -19.731 2.653 15.088 1.00 86.12 105 ARG A CA 1
ATOM 812 C C . ARG A 1 105 ? -18.957 3.314 13.955 1.00 86.12 105 ARG A C 1
ATOM 814 O O . ARG A 1 105 ? -18.819 2.716 12.892 1.00 86.12 105 ARG A O 1
ATOM 821 N N . LEU A 1 106 ? -18.459 4.527 14.187 1.00 89.06 106 LEU A N 1
ATOM 822 C CA . LEU A 1 106 ? -17.670 5.267 13.210 1.00 89.06 106 LEU A CA 1
ATOM 823 C C . LEU A 1 106 ? -16.309 4.599 12.968 1.00 89.06 106 LEU A C 1
ATOM 825 O O . LEU A 1 106 ? -15.912 4.455 11.817 1.00 89.06 106 LEU A O 1
ATOM 829 N N . LEU A 1 107 ? -15.653 4.105 14.024 1.00 85.88 107 LEU A N 1
ATOM 830 C CA . LEU A 1 107 ? -14.418 3.320 13.921 1.00 85.88 107 LEU A CA 1
ATOM 831 C C . LEU A 1 107 ? -14.642 2.005 13.165 1.00 85.88 107 LEU A C 1
ATOM 833 O O . LEU A 1 107 ? -13.870 1.669 12.274 1.00 85.88 107 LEU A O 1
ATOM 837 N N . TYR A 1 108 ? -15.737 1.289 13.438 1.00 84.56 108 TYR A N 1
ATOM 838 C CA . TYR A 1 108 ? -16.086 0.098 12.657 1.00 84.56 108 TYR A CA 1
ATOM 839 C C . TYR A 1 108 ? -16.351 0.418 11.184 1.00 84.56 108 TYR A C 1
ATOM 841 O O . TYR A 1 108 ? -15.921 -0.333 10.309 1.00 84.56 108 TYR A O 1
ATOM 849 N N . ALA A 1 109 ? -17.039 1.525 10.897 1.00 87.31 109 ALA A N 1
ATOM 850 C CA . ALA A 1 109 ? -17.262 1.965 9.526 1.00 87.31 109 ALA A CA 1
ATOM 851 C C . ALA A 1 109 ? -15.938 2.302 8.821 1.00 87.31 109 ALA A C 1
ATOM 853 O O . ALA A 1 109 ? -15.755 1.895 7.675 1.00 87.31 109 ALA A O 1
ATOM 854 N N . ASP A 1 110 ? -15.003 2.970 9.502 1.00 85.12 110 ASP A N 1
ATOM 855 C CA . ASP A 1 110 ? -13.669 3.274 8.970 1.00 85.12 110 ASP A CA 1
ATOM 856 C C . ASP A 1 110 ? -12.873 1.997 8.669 1.00 85.12 110 ASP A C 1
ATOM 858 O O . ASP A 1 110 ? -12.363 1.830 7.559 1.00 85.12 110 ASP A O 1
ATOM 862 N N . VAL A 1 111 ? -12.845 1.038 9.600 1.00 86.38 111 VAL A N 1
ATOM 863 C CA . VAL A 1 111 ? -12.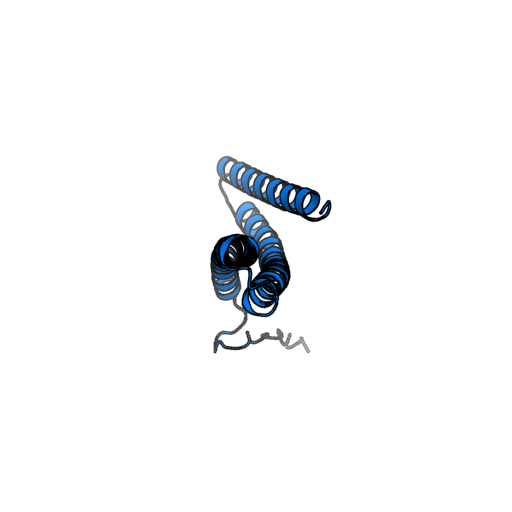214 -0.273 9.381 1.00 86.38 111 VAL A CA 1
ATOM 864 C C . VAL A 1 111 ? -12.803 -0.962 8.151 1.00 86.38 111 VAL A C 1
ATOM 866 O O . VAL A 1 111 ? -12.060 -1.392 7.270 1.00 86.38 111 VAL A O 1
ATOM 869 N N . VAL A 1 112 ? -14.134 -1.045 8.049 1.00 85.81 112 VAL A N 1
ATOM 870 C CA . VAL A 1 112 ? -14.800 -1.683 6.903 1.00 85.81 112 VAL A CA 1
ATOM 871 C C . VAL A 1 112 ? -14.454 -0.964 5.599 1.00 85.81 112 VAL A C 1
ATOM 873 O O . VAL A 1 112 ? -14.119 -1.627 4.618 1.00 85.81 112 VAL A O 1
ATOM 876 N N . CYS A 1 113 ? -14.472 0.371 5.576 1.00 85.69 113 CYS A N 1
ATOM 877 C CA . CYS A 1 113 ? -14.094 1.147 4.393 1.00 85.69 113 CYS A CA 1
ATOM 878 C C . CYS A 1 113 ? -12.648 0.868 3.970 1.00 85.69 113 CYS A C 1
ATOM 880 O O . CYS A 1 113 ? -12.385 0.652 2.786 1.00 85.69 113 CYS A O 1
ATOM 882 N N . ASN A 1 114 ? -11.715 0.830 4.923 1.00 83.81 114 ASN A N 1
ATOM 883 C CA . ASN A 1 114 ? -10.309 0.563 4.641 1.00 83.81 114 ASN A CA 1
ATOM 884 C C . ASN A 1 114 ? -10.076 -0.874 4.149 1.00 83.81 114 ASN A C 1
ATOM 886 O O . ASN A 1 114 ? -9.301 -1.071 3.213 1.00 83.81 114 ASN A O 1
ATOM 890 N N . VAL A 1 115 ? -10.778 -1.865 4.708 1.00 83.06 115 VAL A N 1
ATOM 891 C CA . VAL A 1 115 ? -10.739 -3.257 4.229 1.00 83.06 115 VAL A CA 1
ATOM 892 C C . VAL A 1 115 ? -11.291 -3.359 2.807 1.00 83.06 115 VAL A C 1
ATOM 894 O O . VAL A 1 115 ? -10.660 -3.967 1.946 1.00 83.06 115 VAL A O 1
ATOM 897 N N . VAL A 1 116 ? -12.440 -2.736 2.523 1.00 83.38 116 VAL A N 1
ATOM 898 C CA . VAL A 1 116 ? -13.036 -2.732 1.175 1.00 83.38 116 VAL A CA 1
ATOM 899 C C . VAL A 1 116 ? -12.106 -2.060 0.166 1.00 83.38 116 VAL A C 1
ATOM 901 O O . VAL A 1 116 ? -11.953 -2.564 -0.948 1.00 83.38 116 VAL A O 1
ATOM 904 N N . ALA A 1 117 ? -11.458 -0.957 0.543 1.00 82.56 117 ALA A N 1
ATOM 905 C CA . ALA A 1 117 ? -10.481 -0.280 -0.302 1.00 82.56 117 ALA A CA 1
ATOM 906 C C . ALA A 1 117 ? -9.276 -1.181 -0.615 1.00 82.56 117 ALA A C 1
ATOM 908 O O . ALA A 1 117 ? -8.879 -1.283 -1.776 1.00 82.56 117 ALA A O 1
ATOM 909 N N . ASP A 1 118 ? -8.739 -1.877 0.389 1.00 80.56 118 ASP A N 1
ATOM 910 C CA . ASP A 1 118 ? -7.596 -2.774 0.213 1.00 80.56 118 ASP A CA 1
ATOM 911 C C . ASP A 1 118 ? -7.966 -3.992 -0.659 1.00 80.56 118 ASP A C 1
ATOM 913 O O . ASP A 1 118 ? -7.232 -4.321 -1.592 1.00 80.56 118 ASP A O 1
ATOM 917 N N . VAL A 1 119 ? -9.141 -4.602 -0.443 1.00 80.69 119 VAL A N 1
ATOM 918 C CA . VAL A 1 119 ? -9.672 -5.692 -1.288 1.00 80.69 119 VAL A CA 1
ATOM 919 C C . VAL A 1 119 ? -9.878 -5.224 -2.731 1.00 80.69 119 VAL A C 1
ATOM 921 O O . VAL A 1 119 ? -9.502 -5.926 -3.669 1.00 80.69 119 VAL A O 1
ATOM 924 N N . SER A 1 120 ? -10.435 -4.028 -2.928 1.00 80.31 120 SER A N 1
ATOM 925 C CA . SER A 1 120 ? -10.652 -3.454 -4.263 1.00 80.31 120 SER A CA 1
ATOM 926 C C . SER A 1 120 ? -9.327 -3.178 -4.983 1.00 80.31 120 SER A C 1
ATOM 928 O O . SER A 1 120 ? -9.192 -3.454 -6.179 1.00 80.31 120 SER A O 1
ATOM 930 N N . GLU A 1 121 ? -8.318 -2.670 -4.266 1.00 76.62 121 GLU A N 1
ATOM 931 C CA . GLU A 1 121 ? -6.968 -2.499 -4.808 1.00 76.62 121 GLU A CA 1
ATOM 932 C C . GLU A 1 121 ? -6.334 -3.851 -5.169 1.00 76.62 121 GLU A C 1
ATOM 934 O O . GLU A 1 121 ? -5.654 -3.961 -6.190 1.00 76.62 121 GLU A O 1
ATOM 939 N N . ASP A 1 122 ? -6.551 -4.892 -4.365 1.00 75.12 122 ASP A N 1
ATOM 940 C CA . ASP A 1 122 ? -6.001 -6.217 -4.636 1.00 75.12 122 ASP A CA 1
ATOM 941 C C . ASP A 1 122 ? -6.648 -6.867 -5.863 1.00 75.12 122 ASP A C 1
ATOM 943 O O . ASP A 1 122 ? -5.907 -7.297 -6.749 1.00 75.12 122 ASP A O 1
ATOM 947 N N . ILE A 1 123 ? -7.980 -6.830 -5.991 1.00 76.50 123 ILE A N 1
ATOM 948 C CA . ILE A 1 123 ? -8.709 -7.311 -7.181 1.00 76.50 123 ILE A CA 1
ATOM 949 C C . ILE A 1 123 ? -8.179 -6.621 -8.445 1.00 76.50 123 ILE A C 1
ATOM 951 O O . ILE A 1 123 ? -7.736 -7.283 -9.382 1.00 76.50 123 ILE A O 1
ATOM 955 N N . THR A 1 124 ? -8.112 -5.287 -8.438 1.00 72.19 124 THR A N 1
ATOM 956 C CA . THR A 1 124 ? -7.632 -4.508 -9.597 1.00 72.19 124 THR A CA 1
ATOM 957 C C . THR A 1 124 ? -6.140 -4.696 -9.898 1.00 72.19 124 THR A C 1
ATOM 959 O O . THR A 1 124 ? -5.686 -4.414 -11.009 1.00 72.19 124 THR A O 1
ATOM 962 N N . SER A 1 125 ? -5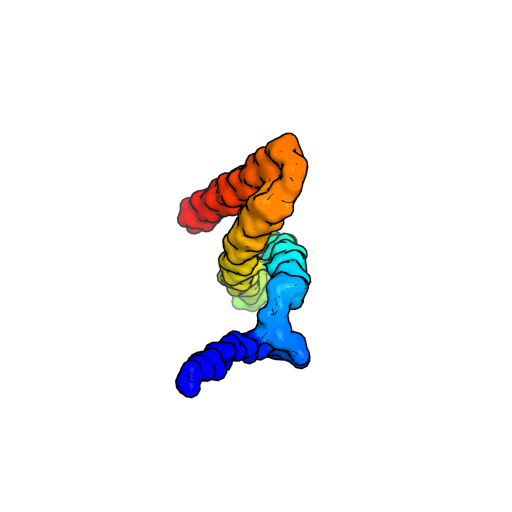.349 -5.162 -8.927 1.00 64.88 125 SER A N 1
ATOM 963 C CA . SER A 1 125 ? -3.922 -5.452 -9.106 1.00 64.88 125 SER A CA 1
ATOM 964 C C . SER A 1 125 ? -3.613 -6.897 -9.509 1.00 64.88 125 SER A C 1
ATOM 966 O O . SER A 1 125 ? -2.504 -7.147 -9.983 1.00 64.88 125 SER A O 1
ATOM 968 N N . LEU A 1 126 ? -4.556 -7.826 -9.316 1.00 59.97 126 LEU A N 1
ATOM 969 C CA . LEU A 1 126 ? -4.457 -9.235 -9.714 1.00 59.97 126 LEU A CA 1
ATOM 970 C C . LEU A 1 126 ? -4.925 -9.476 -11.156 1.00 59.97 126 LEU A C 1
ATOM 972 O O . LEU A 1 126 ? -4.479 -10.434 -11.776 1.00 59.97 126 LEU A O 1
ATOM 976 N N . GLU A 1 127 ? -5.758 -8.592 -11.710 1.00 51.84 127 GLU A N 1
ATOM 977 C CA . GLU A 1 127 ? -6.195 -8.634 -13.117 1.00 51.84 127 GLU A CA 1
ATOM 978 C C . GLU A 1 127 ? -5.116 -8.186 -14.135 1.00 51.84 127 GLU A C 1
ATOM 980 O O . GLU A 1 127 ? -5.414 -8.012 -15.317 1.00 51.84 127 GLU A O 1
ATOM 985 N N . LYS A 1 128 ? -3.858 -7.992 -13.712 1.00 46.16 128 LYS A N 1
ATOM 986 C CA . LYS A 1 128 ? -2.723 -7.593 -14.568 1.00 46.16 128 LYS A CA 1
ATOM 987 C C . LYS A 1 128 ? -1.569 -8.580 -14.491 1.00 46.16 128 LYS A C 1
ATOM 989 O O . LYS A 1 128 ? -0.941 -8.792 -15.550 1.00 46.16 128 LYS A O 1
#

Organism: NCBI:txid1333877

Secondary structure (DSSP, 8-state):
----------BPTT-S-B--HHHHHHHHHHHHHHHHHHHHHHHHHHHHHHHIIIII--TTTHHHHHHHHHHHHHHHHHHHHHHHHHHHHHHHHHHHH-S-HHHHHHHHHHHHHHHHHHHHHHHHHH--

Sequence (128 aa):
AEASGAALALRVPLSDAELSLKVLNKCLSSAQTREKALKIIQYSSKLLAYVLVRAVGDSANWGKHFDALAKQLSGARRCFKLCRWWKHFEDIADARAEKDAGFQRLLYADVVCNVVADVSEDITSLEK

InterPro domains:
  IPR008733 Peroxisomal biogenesis factor 11 [PF05648] (24-100)